Protein AF-A0A5K1GEW0-F1 (afdb_monomer_lite)

Radius of gyration: 12.96 Å; chains: 1; bounding box: 32×36×24 Å

Organism: NCBI:txid210225

Structure (mmCIF, N/CA/C/O backbone):
data_AF-A0A5K1GEW0-F1
#
_entry.id   AF-A0A5K1GEW0-F1
#
loop_
_atom_site.group_PDB
_atom_site.id
_atom_site.type_symbol
_atom_site.label_atom_id
_atom_site.label_alt_id
_atom_site.label_comp_id
_atom_site.label_asym_id
_atom_site.label_entity_id
_atom_site.label_seq_id
_atom_site.pdbx_PDB_ins_code
_atom_site.Cartn_x
_atom_site.Cartn_y
_atom_site.Cartn_z
_atom_site.occupancy
_atom_site.B_iso_or_equiv
_atom_site.auth_seq_id
_atom_site.auth_comp_id
_atom_site.auth_asym_id
_atom_site.auth_atom_id
_atom_site.pdbx_PDB_model_num
ATOM 1 N N . GLY A 1 1 ? -3.543 9.568 -5.959 1.00 93.81 1 GLY A N 1
ATOM 2 C CA . GLY A 1 1 ? -3.585 8.110 -6.208 1.00 93.81 1 GLY A CA 1
ATOM 3 C C . GLY A 1 1 ? -2.793 7.380 -5.139 1.00 93.81 1 GLY A C 1
ATOM 4 O O . GLY A 1 1 ? -2.323 8.041 -4.226 1.00 93.81 1 GLY A O 1
ATOM 5 N N . VAL A 1 2 ? -2.657 6.059 -5.237 1.00 97.69 2 VAL A N 1
ATOM 6 C CA . VAL A 1 2 ? -1.757 5.236 -4.402 1.00 97.69 2 VAL A CA 1
ATOM 7 C C . VAL A 1 2 ? -0.674 4.656 -5.307 1.00 97.69 2 VAL A C 1
ATOM 9 O O . VAL A 1 2 ? -0.964 4.338 -6.461 1.00 97.69 2 VAL A O 1
ATOM 12 N N . THR A 1 3 ? 0.542 4.497 -4.787 1.00 97.81 3 THR A N 1
ATOM 13 C CA . THR A 1 3 ? 1.658 3.887 -5.523 1.00 97.81 3 THR A CA 1
ATOM 14 C C . THR A 1 3 ? 2.087 2.580 -4.868 1.00 97.81 3 THR A C 1
ATOM 16 O O . THR A 1 3 ? 2.470 2.569 -3.700 1.00 97.81 3 THR A O 1
ATOM 19 N N . LEU A 1 4 ? 2.084 1.498 -5.649 1.00 97.94 4 LEU A N 1
ATOM 20 C CA . LEU A 1 4 ? 2.693 0.208 -5.315 1.00 97.94 4 LEU A CA 1
ATOM 21 C C . LEU A 1 4 ? 3.841 -0.031 -6.301 1.00 97.94 4 LEU A C 1
ATOM 23 O O . LEU A 1 4 ? 3.628 -0.524 -7.407 1.00 97.94 4 LEU A O 1
ATOM 27 N N . GLY A 1 5 ? 5.040 0.416 -5.934 1.00 97.44 5 GLY A N 1
ATOM 28 C CA . GLY A 1 5 ? 6.166 0.564 -6.859 1.00 97.44 5 GLY A CA 1
ATOM 29 C C . GLY A 1 5 ? 7.398 -0.246 -6.465 1.00 97.44 5 GLY A C 1
ATOM 30 O O . GLY A 1 5 ? 7.513 -0.737 -5.347 1.00 97.44 5 GLY A O 1
ATOM 31 N N . GLY A 1 6 ? 8.336 -0.390 -7.396 1.00 96.19 6 GLY A N 1
ATOM 32 C CA . GLY A 1 6 ? 9.683 -0.863 -7.084 1.00 96.19 6 GLY A CA 1
ATOM 33 C C . GLY A 1 6 ? 10.592 0.274 -6.621 1.00 96.19 6 GLY A C 1
ATOM 34 O O . GLY A 1 6 ? 10.301 1.447 -6.834 1.00 96.19 6 GLY A O 1
ATOM 35 N N . THR A 1 7 ? 11.731 -0.072 -6.024 1.00 93.62 7 THR A N 1
ATOM 36 C CA . THR A 1 7 ? 12.780 0.894 -5.635 1.00 93.62 7 THR A CA 1
ATOM 37 C C . THR A 1 7 ? 13.725 1.255 -6.788 1.00 93.62 7 THR A C 1
ATOM 39 O O . THR A 1 7 ? 14.603 2.097 -6.624 1.00 93.62 7 THR A O 1
ATOM 42 N N . GLY A 1 8 ? 13.586 0.592 -7.943 1.00 91.06 8 GLY A N 1
ATOM 43 C CA . GLY A 1 8 ? 14.470 0.751 -9.103 1.00 91.06 8 GLY A CA 1
ATOM 44 C C . GLY A 1 8 ? 15.825 0.044 -8.978 1.00 91.06 8 GLY A C 1
ATOM 45 O O . GLY A 1 8 ? 16.662 0.200 -9.859 1.00 91.06 8 GLY A O 1
ATOM 46 N N . ARG A 1 9 ? 16.054 -0.725 -7.903 1.00 86.62 9 ARG A N 1
ATOM 47 C CA . ARG A 1 9 ? 17.341 -1.390 -7.616 1.00 86.62 9 ARG A CA 1
ATOM 48 C C . ARG A 1 9 ? 17.348 -2.900 -7.862 1.00 86.62 9 ARG A C 1
ATOM 50 O O . ARG A 1 9 ? 18.406 -3.513 -7.814 1.00 86.62 9 ARG A O 1
ATOM 57 N N . GLU A 1 10 ? 16.185 -3.496 -8.110 1.00 88.06 10 GLU A N 1
ATOM 58 C CA . GLU A 1 10 ? 15.997 -4.950 -8.143 1.00 88.06 10 GLU A CA 1
ATOM 59 C C . GLU A 1 10 ? 15.265 -5.391 -9.418 1.00 88.06 10 GLU A C 1
ATOM 61 O O . GLU A 1 10 ? 14.354 -4.709 -9.900 1.00 88.06 10 GLU A O 1
ATOM 66 N N . ILE A 1 11 ? 15.649 -6.557 -9.947 1.00 91.88 11 ILE A N 1
ATOM 67 C CA . ILE A 1 11 ? 15.004 -7.228 -11.085 1.00 91.88 11 ILE A CA 1
ATOM 68 C C . ILE A 1 11 ? 14.144 -8.382 -10.551 1.00 91.88 11 ILE A C 1
ATOM 70 O O . ILE A 1 11 ? 14.492 -9.019 -9.562 1.00 91.88 11 ILE A O 1
ATOM 74 N N . GLY A 1 12 ? 13.022 -8.666 -11.218 1.00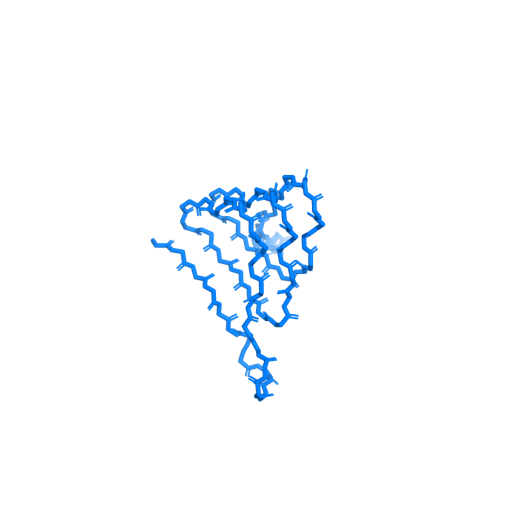 94.56 12 GLY A N 1
ATOM 75 C CA . GLY A 1 12 ? 12.116 -9.752 -10.838 1.00 94.56 12 GLY A CA 1
ATOM 76 C C . GLY A 1 12 ? 11.006 -9.292 -9.895 1.00 94.56 12 GLY A C 1
ATOM 77 O O . GLY A 1 12 ? 10.345 -8.280 -10.163 1.00 94.56 12 GLY A O 1
ATOM 78 N N . ASP A 1 13 ? 10.764 -10.058 -8.831 1.00 95.88 13 ASP A N 1
ATOM 79 C CA . ASP A 1 13 ? 9.723 -9.757 -7.852 1.00 95.88 13 ASP A CA 1
ATOM 80 C C . ASP A 1 13 ? 10.126 -8.565 -6.971 1.00 95.88 13 ASP A C 1
ATOM 82 O O . ASP A 1 13 ? 10.956 -8.685 -6.076 1.00 95.88 13 ASP A O 1
ATOM 86 N N . ARG A 1 14 ? 9.555 -7.395 -7.268 1.00 97.00 14 ARG A N 1
ATOM 87 C CA . ARG A 1 14 ? 10.076 -6.089 -6.822 1.00 97.00 14 ARG A CA 1
ATOM 88 C C . ARG A 1 14 ? 9.004 -5.097 -6.373 1.00 97.00 14 ARG A C 1
ATOM 90 O O . ARG A 1 14 ? 9.304 -3.927 -6.165 1.00 97.00 14 ARG A O 1
ATOM 97 N N . HIS A 1 15 ? 7.756 -5.550 -6.276 1.00 98.31 15 HIS A N 1
ATOM 98 C CA . HIS A 1 15 ? 6.607 -4.724 -5.896 1.00 98.31 15 HIS A CA 1
ATOM 99 C C . HIS A 1 15 ? 5.996 -5.188 -4.568 1.00 98.31 15 HIS A C 1
ATOM 101 O O . HIS A 1 15 ? 6.208 -6.340 -4.182 1.00 98.31 15 HIS A O 1
ATOM 107 N N . PRO A 1 16 ? 5.217 -4.341 -3.876 1.00 98.38 16 PRO A N 1
ATOM 108 C CA . PRO A 1 16 ? 4.598 -4.711 -2.608 1.00 98.38 16 PRO A CA 1
ATOM 109 C C . PRO A 1 16 ? 3.586 -5.856 -2.727 1.00 98.38 16 PRO A C 1
ATOM 111 O O . PRO A 1 16 ? 2.897 -5.997 -3.738 1.00 98.38 16 PRO A O 1
ATOM 114 N N . LYS A 1 17 ? 3.445 -6.635 -1.652 1.00 98.50 17 LYS A N 1
ATOM 115 C CA . LYS A 1 17 ? 2.439 -7.692 -1.493 1.00 98.50 17 LYS A CA 1
ATOM 116 C C . LYS A 1 17 ? 1.420 -7.231 -0.471 1.00 98.50 17 LYS A C 1
ATOM 118 O O . LYS A 1 17 ? 1.744 -7.120 0.711 1.00 98.50 17 LYS A O 1
ATOM 123 N N . ILE A 1 18 ? 0.203 -6.959 -0.928 1.00 98.25 18 ILE A N 1
ATOM 124 C CA . ILE A 1 18 ? -0.861 -6.429 -0.077 1.00 98.25 18 ILE A CA 1
ATOM 125 C C . ILE A 1 18 ? -1.714 -7.575 0.456 1.00 98.25 18 ILE A C 1
ATOM 127 O O . ILE A 1 18 ? -2.319 -8.331 -0.301 1.00 98.25 18 ILE A O 1
ATOM 131 N N . GLY A 1 19 ? -1.740 -7.708 1.778 1.00 98.31 19 GLY A N 1
ATOM 132 C CA . GLY A 1 19 ? -2.573 -8.662 2.486 1.00 98.31 19 GLY A CA 1
ATOM 133 C C . GLY A 1 19 ? -4.060 -8.344 2.341 1.00 98.31 19 GLY A C 1
ATOM 134 O O . GLY A 1 19 ? -4.474 -7.199 2.171 1.00 98.31 19 GLY A O 1
ATOM 135 N N . HIS A 1 20 ? -4.883 -9.385 2.432 1.00 98.50 20 HIS A N 1
ATOM 136 C CA . HIS A 1 20 ? -6.333 -9.248 2.342 1.00 98.50 20 HIS A CA 1
ATOM 137 C C . HIS A 1 20 ? -6.888 -8.307 3.425 1.00 98.50 20 HIS A C 1
ATOM 139 O O . HIS A 1 20 ? -6.496 -8.378 4.591 1.00 98.50 20 HIS A O 1
ATOM 145 N N 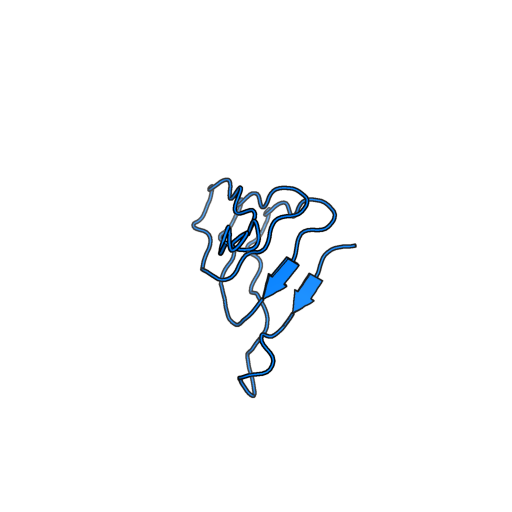. GLY A 1 21 ? -7.863 -7.474 3.057 1.00 97.50 21 GLY A N 1
ATOM 146 C CA . GLY A 1 21 ? -8.553 -6.578 3.989 1.00 97.50 21 GLY A CA 1
ATOM 147 C C . GLY A 1 21 ? -7.696 -5.421 4.502 1.00 97.50 21 GLY A C 1
ATOM 148 O O . GLY A 1 21 ? -8.092 -4.771 5.464 1.00 97.50 21 GLY A O 1
ATOM 149 N N . SER A 1 22 ? -6.527 -5.183 3.905 1.00 97.81 22 SER A N 1
ATOM 150 C CA . SER A 1 22 ? -5.697 -4.030 4.237 1.00 97.81 22 SER A CA 1
ATOM 151 C C . SER A 1 22 ? -6.251 -2.755 3.607 1.00 97.81 22 SER A C 1
ATOM 153 O O . SER A 1 22 ? -6.755 -2.769 2.483 1.00 97.81 22 SER A O 1
ATOM 155 N N . LEU A 1 23 ? -6.143 -1.647 4.337 1.00 98.06 23 LEU A N 1
ATOM 156 C CA . LEU A 1 23 ? -6.586 -0.327 3.901 1.00 98.06 23 LEU A CA 1
ATOM 157 C C . LEU A 1 23 ? -5.365 0.520 3.560 1.00 98.06 23 LEU A C 1
ATOM 159 O O . LEU A 1 23 ? -4.476 0.684 4.393 1.00 98.06 23 LEU A O 1
ATOM 163 N N . ILE A 1 24 ? -5.337 1.076 2.347 1.00 98.00 24 ILE A N 1
ATOM 164 C CA . ILE A 1 24 ? -4.264 1.967 1.900 1.00 98.00 24 ILE A CA 1
ATOM 165 C C . ILE A 1 24 ? -4.821 3.378 1.736 1.00 98.00 24 ILE A C 1
ATOM 167 O O . ILE A 1 24 ? -5.686 3.625 0.895 1.00 98.00 24 ILE A O 1
ATOM 171 N N . GLY A 1 25 ? -4.341 4.293 2.575 1.00 96.88 25 GLY A N 1
ATOM 172 C CA . GLY A 1 25 ? -4.758 5.686 2.583 1.00 96.88 25 GLY A CA 1
ATOM 173 C C . GLY A 1 25 ? -4.387 6.423 1.296 1.00 96.88 25 GLY A C 1
ATOM 174 O O . GLY A 1 25 ? -3.448 6.066 0.583 1.00 96.88 25 GLY A O 1
ATOM 175 N N . ALA A 1 26 ? -5.128 7.491 1.001 1.00 96.88 26 ALA A N 1
ATOM 176 C CA . ALA A 1 26 ? -4.881 8.323 -0.171 1.00 96.88 26 ALA A CA 1
ATOM 177 C C . ALA A 1 26 ? -3.437 8.856 -0.195 1.00 96.88 26 ALA A C 1
ATOM 179 O O . ALA A 1 26 ? -2.880 9.224 0.836 1.00 96.88 26 ALA A O 1
ATOM 180 N N . SER A 1 27 ? -2.826 8.917 -1.378 1.00 96.12 27 SER A N 1
ATOM 181 C CA . SER A 1 27 ? -1.458 9.427 -1.565 1.00 96.12 27 SER A CA 1
ATOM 182 C C . SER A 1 27 ? -0.360 8.627 -0.852 1.00 96.12 27 SER A C 1
ATOM 184 O O . SER A 1 27 ? 0.778 9.086 -0.799 1.00 96.12 27 SER A O 1
ATOM 186 N N . ALA A 1 28 ? -0.657 7.430 -0.336 1.00 96.94 28 ALA A N 1
ATOM 187 C CA . ALA A 1 28 ? 0.369 6.531 0.174 1.00 96.94 28 ALA A CA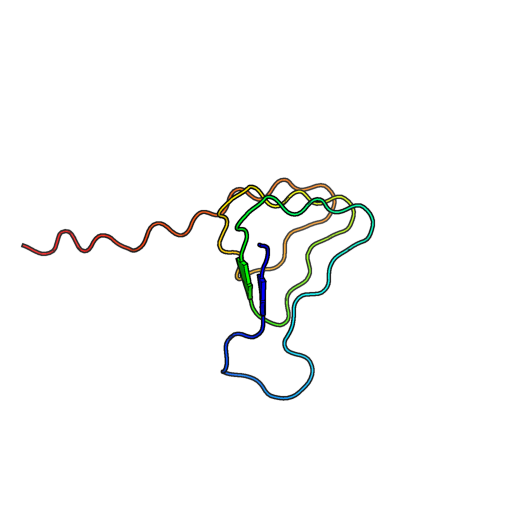 1
ATOM 188 C C . ALA A 1 28 ? 1.236 5.968 -0.965 1.00 96.94 28 ALA A C 1
ATOM 190 O O . ALA A 1 28 ? 0.754 5.653 -2.059 1.00 96.94 28 ALA A O 1
ATOM 191 N N . THR A 1 29 ? 2.525 5.817 -0.679 1.00 97.50 29 THR A N 1
ATOM 192 C CA . THR A 1 29 ? 3.532 5.237 -1.566 1.00 97.50 29 THR A CA 1
ATOM 193 C C . THR A 1 29 ? 4.239 4.101 -0.839 1.00 97.50 29 THR A C 1
ATOM 195 O O . THR A 1 29 ? 4.823 4.297 0.223 1.00 97.50 29 THR A O 1
ATOM 198 N N . ILE A 1 30 ? 4.186 2.903 -1.411 1.00 97.62 30 ILE A N 1
ATOM 199 C CA . ILE A 1 30 ? 4.748 1.678 -0.839 1.00 97.62 30 ILE A CA 1
ATOM 200 C C . ILE A 1 30 ? 5.734 1.129 -1.865 1.00 97.62 30 ILE A C 1
ATOM 202 O O . ILE A 1 30 ? 5.334 0.848 -2.999 1.00 97.62 30 ILE A O 1
ATOM 206 N N . LEU A 1 31 ? 7.016 1.033 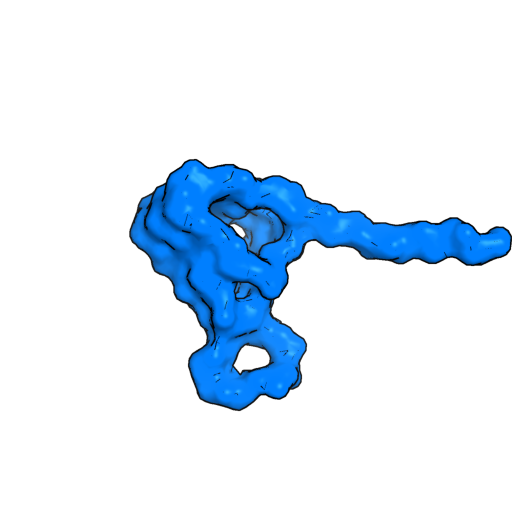-1.500 1.00 97.25 31 LEU A N 1
ATOM 207 C CA . LEU A 1 31 ? 8.080 0.692 -2.447 1.00 97.25 31 LEU A CA 1
ATOM 208 C C . LEU A 1 31 ? 8.878 -0.542 -2.029 1.00 97.25 31 LEU A C 1
ATOM 210 O O . LEU A 1 31 ? 9.291 -0.671 -0.879 1.00 97.25 31 LEU A O 1
ATOM 214 N N . GLY A 1 32 ? 9.168 -1.385 -3.019 1.00 96.94 32 GLY A N 1
ATOM 215 C CA . GLY A 1 32 ? 10.039 -2.551 -2.896 1.00 96.94 32 GLY A CA 1
ATOM 216 C C . GLY A 1 32 ? 9.292 -3.866 -2.721 1.00 96.94 32 GLY A C 1
ATOM 217 O O . GLY A 1 32 ? 8.062 -3.916 -2.633 1.00 96.94 32 GLY A O 1
ATOM 218 N N . ASN A 1 33 ? 10.058 -4.955 -2.679 1.00 97.50 33 ASN A N 1
ATOM 219 C CA . ASN A 1 33 ? 9.547 -6.283 -2.366 1.00 97.50 33 ASN A CA 1
ATOM 220 C C . ASN A 1 33 ? 9.271 -6.410 -0.857 1.00 97.50 33 ASN A C 1
ATOM 222 O O . ASN A 1 33 ? 10.018 -7.054 -0.128 1.00 97.50 33 ASN A O 1
ATOM 226 N N . ILE A 1 34 ? 8.201 -5.761 -0.399 1.00 97.00 34 ILE A N 1
ATOM 227 C CA . ILE A 1 34 ? 7.772 -5.767 1.004 1.00 97.00 34 ILE A CA 1
ATOM 228 C C . ILE A 1 34 ? 6.344 -6.285 1.151 1.00 97.00 34 ILE A C 1
ATOM 230 O O . ILE A 1 34 ? 5.539 -6.243 0.213 1.00 97.00 34 ILE A O 1
ATOM 234 N N . LYS A 1 35 ? 6.014 -6.775 2.342 1.00 98.44 35 LYS A N 1
ATOM 235 C CA . LYS A 1 35 ? 4.692 -7.287 2.703 1.00 98.44 35 LYS A CA 1
ATOM 236 C C . LYS A 1 35 ? 3.936 -6.273 3.550 1.00 98.44 35 LYS A C 1
ATOM 238 O O . LYS A 1 35 ? 4.409 -5.841 4.597 1.00 98.44 35 LYS A O 1
ATOM 243 N N . VAL A 1 36 ? 2.712 -5.966 3.139 1.00 98.31 36 VAL A N 1
ATOM 244 C CA . VAL A 1 36 ? 1.712 -5.310 3.984 1.00 98.31 36 VAL A CA 1
ATOM 245 C C . VAL A 1 36 ? 0.791 -6.403 4.504 1.00 98.31 36 VAL A C 1
ATOM 247 O O . VAL A 1 36 ? 0.055 -7.013 3.733 1.00 98.31 36 VAL A O 1
ATOM 250 N N . GLY A 1 37 ? 0.866 -6.703 5.796 1.00 98.31 37 GLY A N 1
ATOM 251 C CA . GLY A 1 37 ? 0.129 -7.795 6.424 1.00 98.31 37 GLY A CA 1
ATOM 252 C C . GLY A 1 37 ? -1.387 -7.654 6.281 1.00 98.31 37 GLY A C 1
ATOM 253 O O . GLY A 1 37 ? -1.905 -6.564 6.059 1.00 98.31 37 GLY A O 1
ATOM 254 N N . LYS A 1 38 ? -2.105 -8.774 6.420 1.00 98.38 38 LYS A N 1
ATOM 255 C CA . LYS A 1 38 ? -3.576 -8.832 6.437 1.00 98.38 38 LYS A CA 1
ATOM 256 C C . LYS A 1 38 ? -4.155 -7.822 7.435 1.00 98.38 38 LYS A C 1
ATOM 258 O O . LYS A 1 38 ? -3.650 -7.716 8.556 1.00 98.38 38 LYS A O 1
ATOM 263 N N . CYS A 1 39 ? -5.228 -7.135 7.044 1.00 97.81 39 CYS A N 1
ATOM 264 C CA . CYS A 1 39 ? -5.922 -6.145 7.877 1.00 97.81 39 CYS A CA 1
ATOM 265 C C . CYS A 1 39 ? -5.017 -5.015 8.406 1.00 97.81 39 CYS A C 1
ATOM 267 O O . CYS A 1 39 ? -5.334 -4.407 9.427 1.00 97.81 39 CYS A O 1
ATOM 269 N N . ALA A 1 40 ? -3.882 -4.749 7.755 1.00 98.12 40 ALA A N 1
ATOM 270 C CA . ALA A 1 40 ? -3.046 -3.602 8.085 1.00 98.12 40 ALA A CA 1
ATOM 271 C C . ALA A 1 40 ? -3.651 -2.311 7.519 1.00 98.12 40 ALA A C 1
ATOM 273 O O . ALA A 1 40 ? -4.364 -2.326 6.513 1.00 98.12 40 ALA A O 1
ATOM 274 N N . VAL A 1 41 ? -3.341 -1.184 8.149 1.00 98.00 41 VAL A N 1
ATOM 275 C CA . VAL A 1 41 ? -3.810 0.141 7.734 1.00 98.00 41 VAL A CA 1
ATOM 276 C C . VAL A 1 41 ? -2.598 1.019 7.462 1.00 98.00 41 VAL A C 1
ATOM 278 O O . VAL A 1 41 ? -1.863 1.339 8.388 1.00 98.00 41 VAL A O 1
ATOM 281 N N . VAL A 1 42 ? -2.395 1.424 6.211 1.00 97.50 42 VAL A N 1
ATOM 282 C CA . VAL A 1 42 ? -1.377 2.414 5.832 1.00 97.50 42 VAL A CA 1
ATOM 283 C C . VAL A 1 42 ? -2.051 3.777 5.759 1.00 97.50 42 VAL A C 1
ATOM 285 O O . VAL A 1 42 ? -3.027 3.941 5.024 1.00 97.50 42 VAL A O 1
ATOM 288 N N . THR A 1 43 ? -1.566 4.753 6.524 1.00 97.44 43 THR A N 1
ATOM 289 C CA . THR A 1 43 ? -2.195 6.081 6.568 1.00 97.44 43 THR A CA 1
ATOM 290 C C . THR A 1 43 ? -1.981 6.880 5.277 1.00 97.44 43 THR A C 1
ATOM 292 O O . THR A 1 43 ? -1.125 6.564 4.450 1.00 97.44 43 THR A O 1
ATOM 295 N N . ALA A 1 44 ? -2.786 7.926 5.076 1.00 96.19 44 ALA A N 1
ATOM 296 C CA . ALA A 1 44 ? -2.653 8.796 3.913 1.00 96.19 44 ALA A CA 1
ATOM 297 C C . ALA A 1 44 ? -1.287 9.507 3.889 1.00 96.19 44 ALA A C 1
ATOM 299 O O . ALA A 1 44 ? -0.790 9.945 4.923 1.00 96.19 44 ALA A O 1
ATOM 300 N N . GLY A 1 45 ? -0.685 9.630 2.704 1.00 94.31 45 GLY A N 1
ATOM 301 C CA . GLY A 1 45 ? 0.610 10.298 2.513 1.00 94.31 45 GLY A CA 1
ATOM 302 C C . GLY A 1 45 ? 1.841 9.537 3.027 1.00 94.31 45 GLY A C 1
ATOM 303 O O . GLY A 1 45 ? 2.947 10.074 2.969 1.00 94.31 45 GLY A O 1
ATOM 304 N N . SER A 1 46 ? 1.687 8.303 3.518 1.00 95.19 46 SER A N 1
ATOM 305 C CA . SER A 1 46 ? 2.809 7.502 4.021 1.00 95.19 46 SER A CA 1
ATOM 306 C C . SER A 1 46 ? 3.807 7.105 2.926 1.00 95.19 46 SER A C 1
ATOM 308 O O . SER A 1 46 ? 3.412 6.806 1.799 1.00 95.19 46 SER A O 1
ATOM 310 N N . LEU A 1 47 ? 5.097 7.030 3.283 1.00 95.19 47 LEU A N 1
ATOM 311 C CA . LEU A 1 47 ? 6.151 6.401 2.474 1.00 95.19 47 LEU A CA 1
ATOM 312 C C . LEU A 1 47 ? 6.660 5.152 3.198 1.00 95.19 47 LEU A C 1
ATOM 314 O O . LEU A 1 47 ? 7.422 5.254 4.161 1.00 95.19 47 LEU A O 1
ATOM 318 N N . VAL A 1 48 ? 6.232 3.987 2.719 1.00 95.69 48 VAL A N 1
ATOM 319 C CA . VAL A 1 48 ? 6.482 2.687 3.346 1.00 95.69 48 VAL A CA 1
ATOM 320 C C . VAL A 1 48 ? 7.592 1.958 2.590 1.00 95.69 48 VAL A C 1
ATOM 322 O O . VAL A 1 48 ? 7.474 1.696 1.393 1.00 95.69 48 VAL A O 1
ATOM 325 N N . LEU A 1 49 ? 8.671 1.635 3.304 1.00 95.31 49 LEU A N 1
ATOM 326 C CA . LEU A 1 49 ? 9.881 0.993 2.764 1.00 95.31 49 LEU A CA 1
ATOM 327 C C . LEU A 1 49 ? 10.239 -0.314 3.492 1.00 95.31 49 LEU A C 1
ATOM 329 O O . LEU A 1 49 ? 11.312 -0.872 3.274 1.00 95.31 49 LEU A O 1
ATOM 333 N N . LYS A 1 50 ? 9.384 -0.767 4.416 1.00 95.50 50 LYS A N 1
ATOM 334 C CA . LYS A 1 50 ? 9.584 -1.959 5.250 1.00 95.50 50 LYS A CA 1
ATOM 335 C C . LYS A 1 50 ? 8.267 -2.706 5.415 1.00 95.50 50 LYS A C 1
ATOM 337 O O . LYS A 1 50 ? 7.202 -2.113 5.265 1.00 95.50 50 LYS A O 1
ATOM 342 N N . ASP A 1 51 ? 8.359 -3.984 5.764 1.00 97.69 51 ASP A N 1
ATOM 343 C CA . ASP A 1 51 ? 7.190 -4.813 6.041 1.00 97.69 51 ASP A CA 1
ATOM 344 C C . ASP A 1 51 ? 6.302 -4.205 7.136 1.00 97.69 51 ASP A C 1
ATOM 346 O O . ASP A 1 51 ? 6.779 -3.774 8.191 1.00 97.69 51 ASP A O 1
ATOM 350 N N . VAL A 1 52 ? 4.992 -4.236 6.896 1.00 97.19 52 VAL A N 1
ATOM 351 C CA . VAL A 1 52 ? 3.963 -3.846 7.861 1.00 97.19 52 VAL A CA 1
ATOM 352 C C . VAL A 1 52 ? 3.323 -5.121 8.415 1.00 97.19 52 VAL A C 1
ATOM 354 O O . VAL A 1 52 ? 2.742 -5.888 7.648 1.00 97.19 52 VAL A O 1
ATOM 357 N N . PRO A 1 53 ? 3.402 -5.389 9.728 1.00 97.44 53 PRO A N 1
ATOM 358 C CA . PRO A 1 53 ? 2.759 -6.551 10.336 1.00 97.44 53 PRO A CA 1
ATOM 359 C C . PRO A 1 53 ? 1.238 -6.593 10.161 1.00 97.44 53 PRO A C 1
ATOM 361 O O . PRO A 1 53 ? 0.580 -5.578 9.940 1.00 97.44 53 PRO A O 1
ATOM 364 N N . VAL A 1 54 ? 0.673 -7.792 10.312 1.00 96.62 54 VAL A N 1
ATOM 365 C CA . VAL A 1 54 ? -0.782 -8.010 10.326 1.00 96.62 54 VAL A CA 1
ATOM 366 C C . VAL A 1 54 ? -1.458 -7.163 11.409 1.00 96.62 54 VAL A C 1
ATOM 368 O O . VAL A 1 54 ? -0.888 -6.963 12.481 1.00 96.62 54 VAL A O 1
ATOM 371 N N . HIS A 1 55 ? -2.670 -6.675 11.135 1.00 90.06 55 HIS A N 1
ATOM 372 C CA . HIS A 1 55 ? -3.482 -5.876 12.071 1.00 90.06 55 HIS A CA 1
ATOM 373 C C . HIS A 1 55 ? -2.801 -4.608 12.622 1.00 90.06 55 HIS A C 1
ATOM 375 O O . HIS A 1 55 ? -3.224 -4.073 13.648 1.00 90.06 55 HIS A O 1
ATOM 381 N N . ARG A 1 56 ? -1.742 -4.111 11.967 1.00 93.00 56 ARG A N 1
ATOM 382 C CA . ARG A 1 56 ? -1.027 -2.905 12.394 1.00 93.00 56 ARG A CA 1
ATOM 383 C C . ARG A 1 56 ? -1.477 -1.679 11.607 1.00 93.00 56 ARG A C 1
ATOM 385 O O . ARG A 1 56 ? -1.630 -1.737 10.390 1.00 93.00 56 ARG A O 1
ATOM 392 N N . LEU A 1 57 ? -1.606 -0.558 12.313 1.00 91.38 57 LEU A N 1
ATOM 393 C CA . LEU A 1 57 ? -1.633 0.769 11.711 1.00 91.38 57 LEU A CA 1
ATOM 394 C C . LEU A 1 57 ? -0.198 1.273 11.513 1.00 91.38 57 LEU A C 1
ATOM 396 O O . LEU A 1 57 ? 0.573 1.333 12.471 1.00 91.38 57 LEU A O 1
ATOM 400 N N . ASP A 1 58 ? 0.153 1.618 10.279 1.00 91.19 58 ASP A N 1
ATOM 401 C CA . ASP A 1 58 ? 1.433 2.208 9.907 1.00 91.19 58 ASP A CA 1
ATOM 402 C C . ASP A 1 58 ? 1.248 3.665 9.471 1.00 91.19 58 ASP A C 1
ATOM 404 O O . ASP A 1 58 ? 0.605 3.970 8.463 1.00 91.19 58 ASP A O 1
ATOM 408 N N . GLY A 1 59 ? 1.814 4.558 10.282 1.00 84.38 59 GLY A N 1
ATOM 409 C CA . GLY A 1 59 ? 1.784 6.005 10.105 1.00 84.38 59 GLY A CA 1
ATOM 410 C C . GLY A 1 59 ? 3.059 6.577 9.490 1.00 84.38 59 GLY A C 1
ATOM 411 O O . GLY A 1 59 ? 3.283 7.785 9.598 1.00 84.38 59 GLY A O 1
ATOM 412 N N . SER A 1 60 ? 3.943 5.746 8.921 1.00 78.50 60 SER A N 1
ATOM 413 C CA . SER A 1 60 ? 5.275 6.183 8.502 1.00 78.50 60 SER A CA 1
ATOM 414 C C . SER A 1 60 ? 5.202 7.328 7.484 1.00 78.50 60 SER A C 1
ATOM 416 O O . SER A 1 60 ? 4.916 7.126 6.304 1.00 78.50 60 SER A O 1
ATOM 418 N N . THR A 1 61 ? 5.485 8.546 7.934 1.00 64.31 61 THR A N 1
ATOM 419 C CA . THR A 1 61 ? 5.724 9.704 7.073 1.00 64.31 61 THR A CA 1
ATOM 420 C C . THR A 1 61 ? 7.224 9.925 7.061 1.00 64.31 61 THR A C 1
ATOM 422 O O . THR A 1 61 ? 7.802 10.304 8.078 1.00 64.31 61 THR A O 1
ATOM 425 N N . GLN A 1 62 ? 7.879 9.688 5.926 1.00 59.31 62 GLN A N 1
ATOM 426 C CA . GLN A 1 62 ? 9.242 10.175 5.748 1.00 59.31 62 GLN A CA 1
ATOM 427 C C . GLN A 1 62 ? 9.149 11.700 5.618 1.00 59.31 62 GLN A C 1
ATOM 429 O O . GLN A 1 62 ? 8.950 12.230 4.525 1.00 59.31 62 GLN A O 1
ATOM 434 N N . ARG A 1 63 ? 9.271 12.433 6.733 1.00 45.66 63 ARG A N 1
ATOM 435 C CA . ARG A 1 63 ? 9.778 13.801 6.623 1.00 45.66 63 ARG A CA 1
ATOM 436 C C . ARG A 1 63 ? 11.176 13.647 6.047 1.00 45.66 63 ARG A C 1
ATOM 438 O O . ARG A 1 63 ? 11.989 12.933 6.633 1.00 45.66 63 ARG A O 1
ATOM 445 N N . LYS A 1 64 ? 11.444 14.273 4.895 1.00 43.75 64 LYS A N 1
ATOM 446 C CA . LYS A 1 64 ? 12.828 14.492 4.473 1.00 43.75 64 LYS A CA 1
ATOM 447 C C . LYS A 1 64 ? 13.572 15.005 5.699 1.00 43.75 64 LYS A C 1
ATOM 449 O O . LYS A 1 64 ? 13.047 15.861 6.412 1.00 43.75 64 LYS A O 1
ATOM 454 N N . HIS A 1 65 ? 14.745 14.440 5.943 1.00 42.91 65 HIS A N 1
ATOM 455 C CA . HIS A 1 65 ? 15.790 15.102 6.697 1.00 42.91 65 HIS A CA 1
ATOM 456 C C . HIS A 1 65 ? 15.797 16.561 6.216 1.00 42.91 65 HIS A C 1
ATOM 458 O O . HIS A 1 65 ? 16.131 16.833 5.065 1.00 42.91 65 HIS A O 1
ATOM 464 N N . LEU A 1 66 ? 15.245 17.477 7.015 1.00 45.25 66 LEU A N 1
ATOM 465 C CA . LEU A 1 66 ? 15.571 18.877 6.850 1.00 45.25 66 LEU A CA 1
ATOM 466 C C . LEU A 1 66 ? 16.973 18.920 7.431 1.00 45.25 66 LEU A C 1
ATOM 468 O O . LEU A 1 66 ? 17.122 18.921 8.653 1.00 45.25 66 LEU A O 1
ATOM 472 N N . ASP A 1 67 ? 17.975 18.817 6.562 1.00 44.53 67 ASP A N 1
ATOM 473 C CA . ASP A 1 67 ? 19.306 19.310 6.869 1.00 44.53 67 ASP A CA 1
ATOM 474 C C . ASP A 1 67 ? 19.119 20.769 7.299 1.00 44.53 67 ASP A C 1
ATOM 476 O O . ASP A 1 67 ? 19.076 21.683 6.479 1.00 44.53 67 ASP A O 1
ATOM 480 N N . LEU A 1 68 ? 18.944 20.994 8.601 1.00 52.75 68 LEU A N 1
ATOM 481 C CA . LEU A 1 68 ? 19.325 22.244 9.242 1.00 52.75 68 LEU A CA 1
ATOM 482 C C . LEU A 1 68 ? 20.854 22.225 9.297 1.00 52.75 68 LEU A C 1
ATOM 484 O O . LEU A 1 68 ? 21.458 22.050 10.352 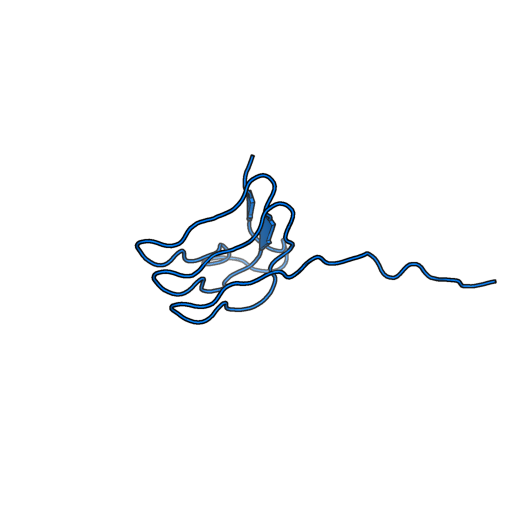1.00 52.75 68 LEU A O 1
ATOM 488 N N . ALA A 1 69 ? 21.469 22.303 8.122 1.00 40.72 69 ALA A N 1
ATOM 489 C CA . ALA A 1 69 ? 22.873 22.602 7.970 1.00 40.72 69 ALA A CA 1
ATOM 490 C C . ALA A 1 69 ? 22.966 24.105 7.699 1.00 40.72 69 ALA A C 1
ATOM 492 O O . ALA A 1 69 ? 22.645 24.530 6.595 1.00 40.72 69 ALA A O 1
ATOM 493 N N . GLY A 1 70 ? 23.395 24.855 8.720 1.00 40.16 70 GLY A N 1
ATOM 494 C CA . GLY A 1 70 ? 23.977 26.200 8.597 1.00 40.16 70 GLY A CA 1
ATOM 495 C C . GLY A 1 70 ? 23.024 27.322 8.231 1.00 40.16 70 GLY A C 1
ATOM 496 O O . GLY A 1 70 ? 22.785 27.512 7.023 1.00 40.16 70 GLY A O 1
#

Foldseek 3Di:
DEAFEFPVPDPDQWTEDEADLEAEEACYYAYTDEYAAHNEYEYHNADHDYHHYHVYYDDHHPPDPPPPPD

Sequence (70 aa):
GVTLGGTGREIGDRHPKIGHGSLI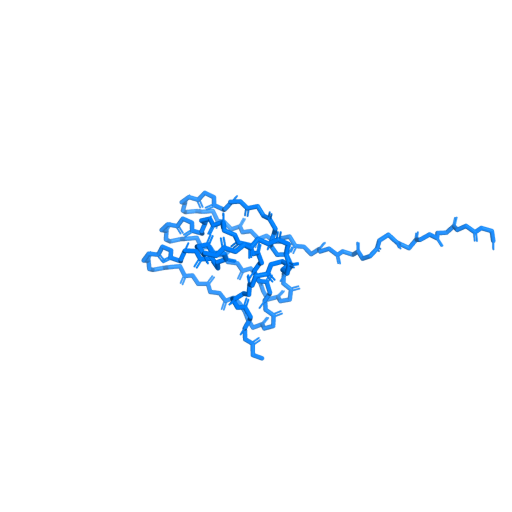GASATILGNIKVGKCAVVTAGSLVLKDVPVHRLDGSTQRKHLDLAG

InterPro domains:
  IPR001451 Hexapeptide repeat [PF00132] (15-48)
  IPR011004 Trimeric LpxA-like superfamily [SSF51161] (1-55)

pLDDT: mean 88.83, std 17.31, range [40.16, 98.5]

Secondary structure (DSSP, 8-state):
--EEE--SS-SSS-S-EEPTT-EE-TT-EEESS-EE-TT-EEPTT-EE-SPBPTT-EE------------